Protein AF-A0A536WZ46-F1 (afdb_monomer_lite)

Secondary structure (DSSP, 8-state):
-----S----BTTTTT--SGGGEEEEEEE---SSSS--EEEEEEEEEEE-TTS-EEEE--PPPPEEES----STTPPPEEEE--HHHHHHHGGGGSTTGGG-EEEEEEEES--TTPPTTPPP--SS-EEEEEEE---------HHHHHHHHHHHHHHHHHHHHHHTT-

Structure (mmCIF, N/CA/C/O backbone):
data_AF-A0A536WZ46-F1
#
_entry.id   AF-A0A536WZ46-F1
#
loop_
_atom_site.group_PDB
_atom_site.id
_atom_site.type_symbol
_atom_site.label_atom_id
_atom_site.label_alt_id
_atom_site.label_comp_id
_atom_site.label_asym_id
_atom_site.label_entity_id
_atom_site.label_seq_id
_atom_site.pdbx_PDB_ins_code
_atom_site.Cartn_x
_atom_site.Cartn_y
_atom_site.Cartn_z
_atom_site.occupancy
_atom_site.B_iso_or_equiv
_atom_site.auth_seq_id
_atom_site.auth_comp_id
_atom_site.auth_asym_id
_atom_site.auth_atom_id
_atom_site.pdbx_PDB_model_num
ATOM 1 N N . MET A 1 1 ? 0.142 29.288 1.661 1.00 39.94 1 MET A N 1
ATOM 2 C CA . MET A 1 1 ? 0.986 28.220 1.085 1.00 39.94 1 MET A CA 1
ATOM 3 C C . MET A 1 1 ? 0.162 26.945 1.072 1.00 39.94 1 MET A C 1
ATOM 5 O O . MET A 1 1 ? -0.086 26.381 2.126 1.00 39.94 1 MET A O 1
ATOM 9 N N . THR A 1 2 ? -0.370 26.563 -0.086 1.00 50.41 2 THR A N 1
ATOM 10 C CA . THR A 1 2 ? -1.204 25.364 -0.257 1.00 50.41 2 THR A CA 1
ATOM 11 C C . THR A 1 2 ? -0.311 24.201 -0.666 1.00 50.41 2 THR A C 1
ATOM 13 O O . THR A 1 2 ? -0.151 23.901 -1.844 1.00 50.41 2 THR A O 1
ATOM 16 N N . GLY A 1 3 ? 0.333 23.595 0.320 1.00 49.53 3 GLY A N 1
ATOM 17 C CA . GLY A 1 3 ? 1.061 22.345 0.161 1.00 49.53 3 GLY A CA 1
ATOM 18 C C . GLY A 1 3 ? 0.904 21.575 1.455 1.00 49.53 3 GLY A C 1
ATOM 19 O O . GLY A 1 3 ? 1.607 21.863 2.420 1.00 49.53 3 GLY A O 1
ATOM 20 N N . ALA A 1 4 ? -0.079 20.674 1.511 1.00 58.72 4 ALA A N 1
ATOM 21 C CA . ALA A 1 4 ? -0.171 19.734 2.6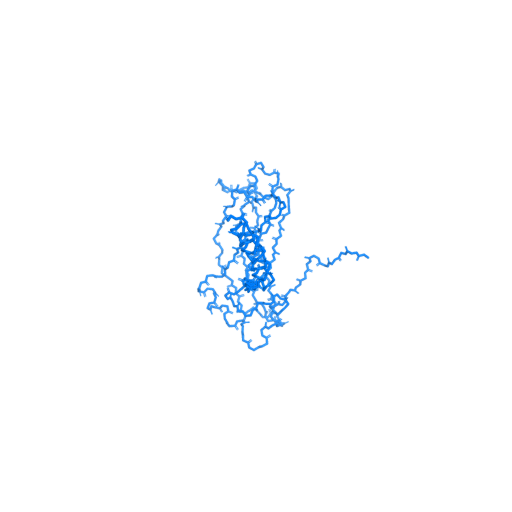20 1.00 58.72 4 ALA A CA 1
ATOM 22 C C . ALA A 1 4 ? 1.067 18.825 2.604 1.00 58.72 4 ALA A C 1
ATOM 24 O O . ALA A 1 4 ? 1.658 18.593 1.546 1.00 58.72 4 ALA A O 1
ATOM 25 N N . SER A 1 5 ? 1.470 18.329 3.775 1.00 57.38 5 SER A N 1
ATOM 26 C CA . SER A 1 5 ? 2.585 17.386 3.870 1.00 57.38 5 SER A CA 1
ATOM 27 C C . SER A 1 5 ? 2.298 16.163 2.997 1.00 57.38 5 SER A C 1
ATOM 29 O O . SER A 1 5 ? 1.294 15.487 3.203 1.00 57.38 5 SER A O 1
ATOM 31 N N . GLN A 1 6 ? 3.177 15.885 2.033 1.00 58.88 6 GLN A N 1
ATOM 32 C CA . GLN A 1 6 ? 3.052 14.740 1.117 1.00 58.88 6 GLN A CA 1
ATOM 33 C C . GLN A 1 6 ? 3.384 13.407 1.807 1.00 58.88 6 GLN A C 1
ATOM 35 O O . GLN A 1 6 ? 3.018 12.337 1.335 1.00 58.88 6 GLN A O 1
ATOM 40 N N . THR A 1 7 ? 4.063 13.471 2.953 1.00 60.84 7 THR A N 1
ATOM 41 C CA . THR A 1 7 ? 4.402 12.322 3.792 1.00 60.84 7 THR A CA 1
ATOM 42 C C . THR A 1 7 ? 3.887 12.582 5.197 1.00 60.84 7 THR A C 1
ATOM 44 O O . THR A 1 7 ? 4.371 13.482 5.891 1.00 60.84 7 THR A O 1
ATOM 47 N N . GLN A 1 8 ? 2.886 11.819 5.622 1.00 69.44 8 GLN A N 1
ATOM 48 C CA . GLN A 1 8 ? 2.366 11.880 6.980 1.00 69.44 8 GLN A CA 1
ATOM 49 C C . GLN A 1 8 ? 2.173 10.459 7.498 1.00 69.44 8 GLN A C 1
ATOM 51 O O . GLN A 1 8 ? 1.585 9.621 6.817 1.00 69.44 8 GLN A O 1
ATOM 56 N N . THR A 1 9 ? 2.663 10.193 8.708 1.00 78.69 9 THR A N 1
ATOM 57 C CA . THR A 1 9 ? 2.365 8.944 9.409 1.00 78.69 9 THR A CA 1
ATOM 58 C C . THR A 1 9 ? 0.864 8.883 9.651 1.00 78.69 9 THR A C 1
ATOM 60 O O . THR A 1 9 ? 0.299 9.770 10.293 1.00 78.69 9 THR A O 1
ATOM 63 N N . ARG A 1 10 ? 0.218 7.855 9.104 1.00 87.69 10 ARG A N 1
ATOM 64 C CA . ARG A 1 10 ? -1.223 7.653 9.209 1.00 87.69 10 ARG A CA 1
ATOM 65 C C . ARG A 1 10 ? -1.534 6.540 10.191 1.00 87.69 10 ARG A C 1
ATOM 67 O O . ARG A 1 10 ? -0.932 5.465 10.133 1.00 87.69 10 ARG A O 1
ATOM 74 N N . THR A 1 11 ? -2.477 6.810 11.084 1.00 94.50 11 THR A N 1
ATOM 75 C CA . THR A 1 11 ? -3.030 5.790 11.970 1.00 94.50 11 THR A CA 1
ATOM 76 C C . THR A 1 11 ? -4.094 4.969 11.235 1.00 94.50 11 THR A C 1
ATOM 78 O O . THR A 1 11 ? -4.672 5.425 10.247 1.00 94.50 11 THR A O 1
ATOM 81 N N . LEU A 1 12 ? -4.393 3.760 11.711 1.00 94.75 12 LEU A N 1
ATOM 82 C CA . LEU A 1 12 ? -5.502 2.951 11.194 1.00 94.75 12 LEU A CA 1
ATOM 83 C C . LEU A 1 12 ? -6.843 3.693 11.314 1.00 94.75 12 LEU A C 1
ATOM 85 O O . LEU A 1 12 ? -7.694 3.560 10.434 1.00 94.75 12 LEU A O 1
ATOM 89 N N . GLY A 1 13 ? -7.005 4.508 12.364 1.00 93.31 13 GLY A N 1
ATOM 90 C CA . GLY A 1 13 ? -8.167 5.368 12.573 1.00 93.31 13 GLY A CA 1
ATOM 91 C C . GLY A 1 13 ? -8.296 6.467 11.519 1.00 93.31 13 GLY A C 1
ATOM 92 O O . GLY A 1 13 ? -9.362 6.597 10.923 1.00 93.31 13 GLY A O 1
ATOM 93 N N . ASP A 1 14 ? -7.211 7.193 11.227 1.00 91.75 14 ASP A N 1
ATOM 94 C CA . ASP A 1 14 ? -7.190 8.241 10.190 1.00 91.75 14 ASP A CA 1
ATOM 95 C C . ASP A 1 14 ? -7.536 7.682 8.801 1.00 91.75 14 ASP A C 1
ATOM 97 O O . ASP A 1 14 ? -8.114 8.373 7.966 1.00 91.75 14 ASP A O 1
ATOM 101 N N . LEU A 1 15 ? -7.163 6.425 8.550 1.00 90.50 15 LEU A N 1
ATOM 102 C CA . LEU A 1 15 ? -7.412 5.715 7.294 1.00 90.50 15 LEU A CA 1
ATOM 103 C C . LEU A 1 15 ? -8.811 5.083 7.228 1.00 90.50 15 LEU A C 1
ATOM 105 O O . LEU A 1 15 ? -9.179 4.510 6.201 1.00 90.50 15 LEU A O 1
ATOM 109 N N . GLY A 1 16 ? -9.577 5.127 8.323 1.00 91.94 16 GLY A N 1
ATOM 110 C CA . GLY A 1 16 ? -10.877 4.469 8.435 1.00 91.94 16 GLY A CA 1
ATOM 111 C C . GLY A 1 16 ? -10.808 2.947 8.287 1.00 91.94 16 GLY A C 1
ATOM 112 O O . GLY A 1 16 ? -11.804 2.326 7.920 1.00 91.94 16 GLY A O 1
ATOM 113 N N . VAL A 1 17 ? -9.647 2.328 8.518 1.00 93.38 17 VAL A N 1
ATOM 114 C CA . VAL A 1 17 ? -9.468 0.876 8.406 1.00 93.38 17 VAL A CA 1
ATOM 115 C C . VAL A 1 17 ? -9.920 0.239 9.713 1.00 93.38 17 VAL A C 1
ATOM 117 O O . VAL A 1 17 ? -9.243 0.343 10.729 1.00 93.38 17 VAL A O 1
ATOM 120 N N . THR A 1 18 ? -11.065 -0.439 9.693 1.00 93.06 18 THR A N 1
ATOM 121 C CA . THR A 1 18 ? -11.670 -1.051 10.889 1.00 93.06 18 THR A CA 1
ATOM 122 C C . THR A 1 18 ? -11.265 -2.507 11.099 1.00 93.06 18 THR A C 1
ATOM 124 O O . THR A 1 18 ? -11.471 -3.052 12.181 1.00 93.06 18 THR A O 1
ATOM 127 N N . SER A 1 19 ? -10.690 -3.148 10.080 1.00 93.56 19 SER A N 1
ATOM 128 C CA . SER A 1 19 ? -10.208 -4.526 10.141 1.00 93.56 19 SER A CA 1
ATOM 129 C C . SER A 1 19 ? -9.081 -4.773 9.138 1.00 93.56 19 SER A C 1
ATOM 131 O O . SER A 1 19 ? -8.976 -4.084 8.118 1.00 93.56 19 SER A O 1
ATOM 133 N N . ALA A 1 20 ? -8.288 -5.823 9.371 1.00 93.62 20 ALA A N 1
ATOM 134 C CA . ALA A 1 20 ? -7.254 -6.268 8.435 1.00 93.62 20 ALA A CA 1
ATOM 135 C C . ALA A 1 20 ? -7.817 -6.590 7.039 1.00 93.62 20 ALA A C 1
ATOM 137 O O . ALA A 1 20 ? -7.149 -6.366 6.033 1.00 93.62 20 ALA A O 1
ATOM 138 N N . SER A 1 21 ? -9.067 -7.060 6.965 1.00 93.12 21 SER A N 1
ATOM 139 C CA . SER A 1 21 ? -9.734 -7.393 5.700 1.00 93.12 21 SER A CA 1
ATOM 140 C C . SER A 1 21 ? -10.028 -6.173 4.822 1.00 93.12 21 SER A C 1
ATOM 142 O O . SER A 1 21 ? -10.153 -6.313 3.603 1.00 93.12 21 SER A O 1
ATOM 144 N N . ASN A 1 22 ? -10.093 -4.973 5.409 1.00 92.38 22 ASN A N 1
ATOM 145 C CA . ASN A 1 22 ? -10.329 -3.723 4.684 1.00 92.38 22 ASN A CA 1
ATOM 146 C C . ASN A 1 22 ? -9.041 -2.977 4.346 1.00 92.38 22 ASN A C 1
ATOM 148 O O . ASN A 1 22 ? -9.082 -2.051 3.544 1.00 92.38 22 ASN A O 1
ATOM 152 N N . LEU A 1 23 ? -7.906 -3.378 4.919 1.00 93.25 23 LEU A N 1
ATOM 153 C CA . LEU A 1 23 ? -6.619 -2.747 4.667 1.00 93.25 23 LEU A CA 1
ATOM 154 C C . LEU A 1 23 ? -6.194 -2.979 3.213 1.00 93.25 23 LEU A C 1
ATOM 156 O O . LEU A 1 23 ? -6.129 -4.119 2.740 1.00 93.25 23 LEU A O 1
ATOM 160 N N . ARG A 1 24 ? -5.924 -1.894 2.494 1.00 93.44 24 ARG A N 1
ATOM 161 C CA . ARG A 1 24 ? -5.416 -1.911 1.123 1.00 93.44 24 ARG A CA 1
ATOM 162 C C . ARG A 1 24 ? -4.152 -1.081 1.034 1.00 93.44 24 ARG A C 1
ATOM 164 O O . ARG A 1 24 ? -4.051 -0.038 1.672 1.00 93.44 24 ARG A O 1
ATOM 171 N N . VAL A 1 25 ? -3.216 -1.524 0.207 1.00 92.56 25 VAL A N 1
ATOM 172 C CA . VAL A 1 25 ? -2.123 -0.678 -0.273 1.00 92.56 25 VAL A CA 1
ATOM 173 C C . VAL A 1 25 ? -2.387 -0.393 -1.735 1.00 92.56 25 VAL A C 1
ATOM 175 O O . VAL A 1 25 ? -2.664 -1.312 -2.501 1.00 92.56 25 VAL A O 1
ATOM 178 N N . VAL A 1 26 ? -2.328 0.874 -2.110 1.00 91.44 26 VAL A N 1
ATOM 179 C CA . VAL A 1 26 ? -2.421 1.302 -3.497 1.00 91.44 26 VAL A CA 1
ATOM 180 C C . VAL A 1 26 ? -1.038 1.743 -3.936 1.00 91.44 26 VAL A C 1
ATOM 182 O O . VAL A 1 26 ? -0.423 2.605 -3.306 1.00 91.44 26 VAL A O 1
ATOM 185 N N . PHE A 1 27 ? -0.556 1.127 -5.005 1.00 91.62 27 PHE A N 1
ATOM 186 C CA . PHE A 1 27 ? 0.661 1.498 -5.703 1.00 91.62 27 PHE A CA 1
ATOM 187 C C . PHE A 1 27 ? 0.269 2.189 -7.000 1.00 91.62 27 PHE A C 1
ATOM 189 O O . PHE A 1 27 ? -0.303 1.569 -7.893 1.00 91.62 27 PHE A O 1
ATOM 196 N N . ASN A 1 28 ? 0.556 3.477 -7.102 1.00 89.25 28 ASN A N 1
ATOM 197 C CA . ASN A 1 28 ? 0.344 4.232 -8.322 1.00 89.25 28 ASN A CA 1
ATOM 198 C C . ASN A 1 28 ? 1.704 4.623 -8.891 1.00 89.25 28 ASN A C 1
ATOM 200 O O . ASN A 1 28 ? 2.476 5.311 -8.222 1.00 89.25 28 ASN A O 1
ATOM 204 N N . ALA A 1 29 ? 1.987 4.163 -10.101 1.00 88.19 29 ALA A N 1
ATOM 205 C CA . ALA A 1 29 ? 3.236 4.416 -10.794 1.00 88.19 29 ALA A CA 1
ATOM 206 C C . ALA A 1 29 ? 2.952 5.121 -12.113 1.00 88.19 29 ALA A C 1
ATOM 208 O O . ALA A 1 29 ? 1.919 4.901 -12.737 1.00 88.19 29 ALA A O 1
ATOM 209 N N . VAL A 1 30 ? 3.891 5.951 -12.536 1.00 86.12 30 VAL A N 1
ATOM 210 C CA . VAL A 1 30 ? 3.926 6.547 -13.865 1.00 86.12 30 VAL A CA 1
ATOM 211 C C . VAL A 1 30 ? 5.324 6.308 -14.378 1.00 86.12 30 VAL A C 1
ATOM 213 O O . VAL A 1 30 ? 6.268 6.714 -13.715 1.00 86.12 30 VAL A O 1
ATOM 216 N N . GLU A 1 31 ? 5.462 5.667 -15.532 1.00 86.12 31 GLU A N 1
ATOM 217 C CA . GLU A 1 31 ? 6.777 5.282 -16.034 1.00 86.12 31 GLU A CA 1
ATOM 218 C C . GLU A 1 31 ? 6.918 5.633 -17.522 1.00 86.12 31 GLU A C 1
ATOM 220 O O . GLU A 1 31 ? 6.626 4.816 -18.387 1.00 86.12 31 GLU A O 1
ATOM 225 N N . PRO A 1 32 ? 7.296 6.876 -17.865 1.00 77.38 32 PRO A N 1
ATOM 226 C CA . PRO A 1 32 ? 7.360 7.310 -19.255 1.00 77.38 32 PRO A CA 1
ATOM 227 C C . PRO A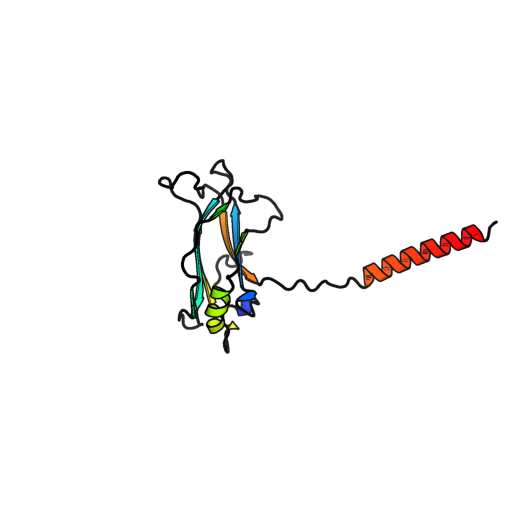 1 32 ? 8.713 7.025 -19.926 1.00 77.38 32 PRO A C 1
ATOM 229 O O . PRO A 1 32 ? 8.800 7.119 -21.149 1.00 77.38 32 PRO A O 1
ATOM 232 N N . GLY A 1 33 ? 9.783 6.752 -19.168 1.00 73.50 33 GLY A N 1
ATOM 233 C CA . GLY A 1 33 ? 11.151 6.842 -19.689 1.00 73.50 33 GLY A CA 1
ATOM 234 C C . GLY A 1 33 ? 11.886 5.518 -19.875 1.00 73.50 33 GLY A C 1
ATOM 235 O O . GLY A 1 33 ? 12.990 5.536 -20.417 1.00 73.50 33 GLY A O 1
ATOM 236 N N . ASN A 1 34 ? 11.299 4.376 -19.506 1.00 74.38 34 ASN A N 1
ATOM 237 C CA . ASN A 1 34 ? 11.897 3.063 -19.780 1.00 74.38 34 ASN A CA 1
ATOM 238 C C . ASN A 1 34 ? 11.526 2.461 -21.154 1.00 74.38 34 ASN A C 1
ATOM 240 O O . ASN A 1 34 ? 12.021 1.393 -21.496 1.00 74.38 34 ASN A O 1
ATOM 244 N N . GLY A 1 35 ? 10.680 3.129 -21.947 1.00 74.38 35 GLY A N 1
ATOM 245 C CA . GLY A 1 35 ? 10.268 2.694 -23.291 1.00 74.38 35 GLY A CA 1
ATOM 246 C C . GLY A 1 35 ? 9.164 1.627 -23.330 1.00 74.38 35 GLY A C 1
ATOM 247 O O . GLY A 1 35 ? 8.420 1.584 -24.307 1.00 74.38 35 GLY A O 1
ATOM 248 N N . ASP A 1 36 ? 9.009 0.841 -22.262 1.00 73.06 36 ASP A N 1
ATOM 249 C CA . ASP A 1 36 ? 7.987 -0.208 -22.128 1.00 73.06 36 ASP A CA 1
ATOM 250 C C . ASP A 1 36 ? 6.734 0.265 -21.371 1.00 73.06 36 ASP A C 1
ATOM 252 O O . ASP A 1 36 ? 5.708 -0.407 -21.377 1.00 73.06 36 ASP A O 1
ATOM 256 N N . ALA A 1 37 ? 6.817 1.408 -20.684 1.00 82.19 37 ALA A N 1
ATOM 257 C CA . ALA A 1 37 ? 5.801 1.949 -19.779 1.00 82.19 37 ALA A CA 1
ATOM 258 C C . ALA A 1 37 ? 5.376 1.023 -18.621 1.00 82.19 37 ALA A C 1
ATOM 260 O O . ALA A 1 37 ? 4.432 1.341 -17.893 1.00 82.19 37 ALA A O 1
ATOM 261 N N . GLY A 1 38 ? 6.067 -0.103 -18.431 1.00 88.75 38 GLY A N 1
ATOM 262 C CA . GLY A 1 38 ? 5.868 -1.053 -17.341 1.00 88.75 38 GLY A CA 1
ATOM 263 C C . GLY A 1 38 ? 6.728 -0.747 -16.117 1.00 88.75 38 GLY A C 1
ATOM 264 O O . GLY A 1 38 ? 7.648 0.057 -16.178 1.00 88.75 38 GLY A O 1
ATOM 265 N N . ILE A 1 39 ? 6.467 -1.412 -14.994 1.00 92.00 39 ILE A N 1
ATOM 266 C CA . ILE A 1 39 ? 7.284 -1.309 -13.778 1.00 92.00 39 ILE A CA 1
ATOM 267 C C . ILE A 1 39 ? 7.309 -2.646 -13.037 1.00 92.00 39 ILE A C 1
ATOM 269 O O . ILE A 1 39 ? 6.325 -3.382 -13.011 1.00 92.00 39 ILE A O 1
ATOM 273 N N . THR A 1 40 ? 8.444 -2.997 -12.436 1.00 92.88 40 THR A N 1
ATOM 274 C CA . THR A 1 40 ? 8.549 -4.186 -11.577 1.00 92.88 40 THR A CA 1
ATOM 275 C C . THR A 1 40 ? 8.508 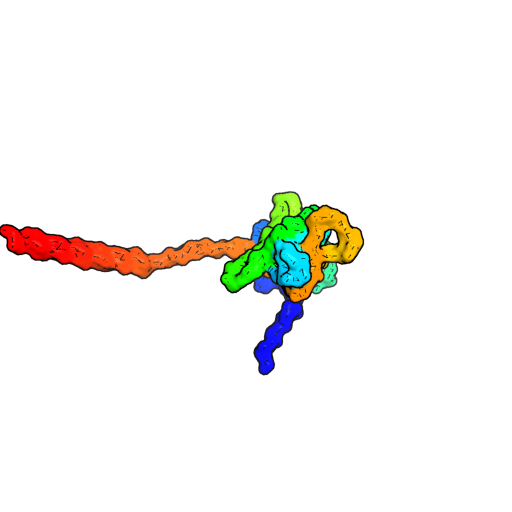-3.787 -10.115 1.00 92.88 40 THR A C 1
ATOM 277 O O . THR A 1 40 ? 9.263 -2.922 -9.691 1.00 92.88 40 THR A O 1
ATOM 280 N N . LEU A 1 41 ? 7.657 -4.431 -9.325 1.00 93.44 41 LEU A N 1
ATOM 281 C CA . LEU A 1 41 ? 7.665 -4.321 -7.873 1.00 93.44 41 LEU A CA 1
ATOM 282 C C . LEU A 1 41 ? 8.361 -5.564 -7.324 1.00 93.44 41 LEU A C 1
ATOM 284 O O . LEU A 1 41 ? 7.830 -6.665 -7.438 1.00 93.44 41 LEU A O 1
ATOM 288 N N . SER A 1 42 ? 9.561 -5.411 -6.771 1.00 91.50 42 SER A N 1
ATOM 289 C CA . SER A 1 42 ? 10.354 -6.532 -6.245 1.00 91.50 42 SER A CA 1
ATOM 290 C C . SER A 1 42 ? 10.171 -6.738 -4.747 1.00 91.50 42 SER A C 1
ATOM 292 O O . SER A 1 42 ? 10.510 -7.793 -4.220 1.00 91.50 42 SER A O 1
ATOM 294 N N . ASN A 1 43 ? 9.654 -5.730 -4.048 1.00 91.81 43 ASN A N 1
ATOM 295 C CA . ASN A 1 43 ? 9.352 -5.817 -2.630 1.00 91.81 43 ASN A CA 1
ATOM 296 C C . ASN A 1 43 ? 8.165 -4.921 -2.278 1.00 91.81 43 ASN A C 1
ATOM 298 O O . ASN A 1 43 ? 8.094 -3.779 -2.733 1.00 91.81 43 ASN A O 1
ATOM 302 N N . LEU A 1 44 ? 7.287 -5.421 -1.414 1.00 94.25 44 LEU A N 1
ATOM 303 C CA . LEU A 1 44 ? 6.254 -4.645 -0.745 1.00 94.25 44 LEU A CA 1
ATOM 304 C C . LEU A 1 44 ? 5.978 -5.272 0.620 1.00 94.25 44 LEU A C 1
ATOM 306 O O . LEU A 1 44 ? 5.403 -6.352 0.716 1.00 94.25 44 LEU A O 1
ATOM 310 N N . VAL A 1 45 ? 6.378 -4.568 1.671 1.00 94.62 45 VAL A N 1
ATOM 311 C CA . VAL A 1 45 ? 6.177 -4.961 3.061 1.00 94.62 45 VAL A CA 1
ATOM 312 C C . VAL A 1 45 ? 5.389 -3.872 3.768 1.00 94.62 45 VAL A C 1
ATOM 314 O O . VAL A 1 45 ? 5.843 -2.739 3.924 1.00 94.62 45 VAL A O 1
ATOM 317 N N . LEU A 1 46 ? 4.204 -4.242 4.229 1.00 94.81 46 LEU A N 1
ATOM 318 C CA . LEU A 1 46 ? 3.423 -3.486 5.194 1.00 94.81 46 LEU A CA 1
ATOM 319 C C . LEU A 1 46 ? 3.725 -3.963 6.613 1.00 94.81 46 LEU A C 1
ATOM 321 O O . LEU A 1 46 ? 3.723 -5.169 6.882 1.00 94.81 46 LEU A O 1
ATOM 325 N N . ASN A 1 47 ? 3.914 -2.990 7.503 1.00 95.12 47 ASN A N 1
ATOM 326 C CA . ASN A 1 47 ? 4.025 -3.165 8.942 1.00 95.12 47 ASN A CA 1
ATOM 327 C C . ASN A 1 47 ? 2.914 -2.391 9.655 1.00 95.12 47 ASN A C 1
ATOM 329 O O . ASN A 1 47 ? 2.586 -1.269 9.265 1.00 95.12 47 ASN A O 1
ATOM 333 N N . ILE A 1 48 ? 2.381 -2.958 10.735 1.00 96.62 48 ILE A N 1
ATOM 334 C CA . ILE A 1 48 ? 1.526 -2.230 11.678 1.00 96.62 48 ILE A CA 1
ATOM 335 C C . ILE A 1 48 ? 2.304 -2.069 12.974 1.00 96.62 48 ILE A C 1
ATOM 337 O O . ILE A 1 48 ? 2.786 -3.056 13.530 1.00 96.62 48 ILE A O 1
ATOM 341 N N . TYR A 1 49 ? 2.406 -0.839 13.460 1.00 96.75 49 TYR A N 1
ATOM 342 C CA . TYR A 1 49 ? 3.062 -0.521 14.719 1.00 96.75 49 TYR A CA 1
ATOM 343 C C . TYR A 1 49 ? 2.047 -0.003 15.729 1.00 96.75 49 TYR A C 1
ATOM 345 O O . TYR A 1 49 ? 1.121 0.729 15.386 1.00 96.75 49 TYR A O 1
ATOM 353 N N . SER A 1 50 ? 2.261 -0.336 16.993 1.00 95.88 50 SER A N 1
ATOM 354 C CA . SER A 1 50 ? 1.618 0.364 18.105 1.00 95.88 50 SER A CA 1
ATOM 355 C C . SER A 1 50 ? 2.038 1.844 18.147 1.00 95.88 50 SER A C 1
ATOM 357 O O . SER A 1 50 ? 3.075 2.203 17.575 1.00 95.88 50 SER A O 1
ATOM 359 N N . PRO A 1 51 ? 1.317 2.711 18.884 1.00 94.56 51 PRO A N 1
ATOM 360 C CA . PRO A 1 51 ? 1.695 4.119 19.040 1.00 94.56 51 PRO A CA 1
ATOM 361 C C . PRO A 1 51 ? 3.070 4.305 19.697 1.00 94.56 51 PRO A C 1
ATOM 363 O O . PRO A 1 51 ? 3.693 5.351 19.551 1.00 94.56 51 PRO A O 1
ATOM 366 N N . THR A 1 52 ? 3.549 3.288 20.418 1.00 95.00 52 THR A N 1
ATOM 367 C CA . THR A 1 52 ? 4.860 3.264 21.077 1.00 95.00 52 THR A CA 1
ATOM 368 C C . THR A 1 52 ? 5.967 2.676 20.195 1.00 95.00 52 THR A C 1
ATOM 370 O O . THR A 1 52 ? 7.102 2.560 20.647 1.00 95.00 52 THR A O 1
ATOM 373 N N . GLY A 1 53 ? 5.666 2.296 18.946 1.00 93.19 53 GLY A N 1
ATOM 374 C CA . GLY A 1 53 ? 6.645 1.809 17.968 1.00 93.19 53 GLY A CA 1
ATOM 375 C C . GLY A 1 53 ? 6.889 0.296 17.969 1.00 93.19 53 GLY A C 1
ATOM 376 O O . GLY A 1 53 ? 7.686 -0.192 17.172 1.00 93.19 53 GLY A O 1
ATOM 377 N N . THR A 1 54 ? 6.202 -0.482 18.812 1.00 95.31 54 THR A N 1
ATOM 378 C CA . THR A 1 54 ? 6.265 -1.955 18.759 1.00 95.31 54 THR A CA 1
ATOM 379 C C . THR A 1 54 ? 5.610 -2.471 17.481 1.00 95.31 54 THR A C 1
ATOM 381 O O . THR A 1 54 ? 4.475 -2.090 17.199 1.00 95.31 54 THR A O 1
ATOM 384 N N . VAL A 1 55 ? 6.289 -3.354 16.742 1.00 95.75 55 VAL A N 1
ATOM 385 C CA . VAL A 1 55 ? 5.724 -4.051 15.575 1.00 95.75 55 VAL A CA 1
ATOM 386 C C . VAL A 1 55 ? 4.651 -5.033 16.044 1.00 95.75 55 VAL A C 1
ATOM 388 O O . VAL A 1 55 ? 4.926 -5.919 16.848 1.00 95.75 55 VAL A O 1
ATOM 391 N N . LEU A 1 56 ? 3.437 -4.875 15.530 1.00 96.62 56 LEU A N 1
ATOM 392 C CA . LEU A 1 56 ? 2.290 -5.745 15.799 1.00 96.62 56 LEU A CA 1
ATOM 393 C C . LEU A 1 56 ? 2.042 -6.736 14.659 1.00 96.62 56 LEU A C 1
ATOM 395 O O . LEU A 1 56 ? 1.493 -7.809 14.885 1.00 96.62 56 LEU A O 1
ATOM 399 N N . PHE A 1 57 ? 2.426 -6.372 13.434 1.00 96.94 57 PHE A N 1
ATOM 400 C CA . PHE A 1 57 ? 2.253 -7.205 12.248 1.00 96.94 57 PHE A CA 1
ATOM 401 C C . PHE A 1 57 ? 3.241 -6.812 11.144 1.00 96.94 57 PHE A C 1
ATOM 403 O O . PHE A 1 57 ? 3.535 -5.627 10.983 1.00 96.94 57 PHE A O 1
ATOM 410 N N . THR A 1 58 ? 3.675 -7.800 10.357 1.00 96.19 58 THR A N 1
ATOM 411 C CA . THR A 1 58 ? 4.493 -7.651 9.147 1.00 96.19 58 THR A CA 1
ATOM 412 C C . THR A 1 58 ? 4.001 -8.641 8.092 1.00 96.19 58 THR A C 1
ATOM 414 O O . THR A 1 58 ? 3.809 -9.818 8.386 1.00 96.19 58 THR A O 1
ATOM 417 N N . THR A 1 59 ? 3.826 -8.176 6.855 1.00 91.62 59 THR A N 1
ATOM 418 C CA . THR A 1 59 ? 3.245 -8.950 5.730 1.00 91.62 59 THR A CA 1
ATOM 419 C C . THR A 1 59 ? 4.098 -10.099 5.181 1.00 91.62 59 THR A C 1
ATOM 421 O O . THR A 1 59 ? 3.622 -10.862 4.344 1.00 91.62 59 THR A O 1
ATOM 424 N N . GLY A 1 60 ? 5.306 -10.311 5.700 1.00 88.38 60 GLY A N 1
ATOM 425 C CA . GLY A 1 60 ? 6.184 -11.390 5.252 1.00 88.38 60 GLY A CA 1
ATOM 426 C C . GLY A 1 60 ? 6.798 -11.126 3.870 1.00 88.38 60 GLY A C 1
ATOM 427 O O . GLY A 1 60 ? 6.767 -9.993 3.388 1.00 88.38 60 GLY A O 1
ATOM 428 N N . PRO A 1 61 ? 7.429 -12.140 3.254 1.00 86.44 61 PRO A N 1
ATOM 429 C CA . PRO A 1 61 ? 8.112 -11.984 1.976 1.00 86.44 61 PRO A CA 1
ATOM 430 C C . PRO A 1 61 ? 7.126 -11.690 0.841 1.00 86.44 61 PRO A C 1
ATOM 432 O O . PRO A 1 61 ? 6.078 -12.322 0.729 1.00 86.44 61 PRO A O 1
ATOM 435 N N . PHE A 1 62 ? 7.502 -10.753 -0.026 1.00 90.56 62 PHE A N 1
ATOM 436 C CA . PHE A 1 62 ? 6.727 -10.369 -1.197 1.00 90.56 62 PHE A CA 1
ATOM 437 C C . PHE A 1 62 ? 7.196 -11.133 -2.439 1.00 90.56 62 PHE A C 1
ATOM 439 O O . PHE A 1 62 ? 8.395 -11.258 -2.690 1.00 90.56 62 PHE A O 1
ATOM 446 N N . THR A 1 63 ? 6.251 -11.626 -3.235 1.00 90.62 63 THR A N 1
ATOM 447 C CA . THR A 1 63 ? 6.545 -12.204 -4.549 1.00 90.62 63 THR A CA 1
ATOM 448 C C . THR A 1 63 ? 6.631 -11.094 -5.582 1.00 90.62 63 THR A C 1
ATOM 450 O O . THR A 1 63 ? 5.643 -10.394 -5.797 1.00 90.62 63 THR A O 1
ATOM 453 N N . THR A 1 64 ? 7.784 -10.957 -6.240 1.00 91.31 64 THR A N 1
ATOM 454 C CA . THR A 1 64 ? 7.992 -9.975 -7.312 1.00 91.31 64 THR A CA 1
ATOM 455 C C . THR A 1 64 ? 6.859 -10.006 -8.334 1.00 91.31 64 THR A C 1
ATOM 457 O O . THR A 1 64 ? 6.461 -11.077 -8.794 1.00 91.31 64 THR A O 1
ATOM 460 N N . MET A 1 65 ? 6.373 -8.825 -8.711 1.00 91.50 65 MET A N 1
ATOM 461 C CA . MET A 1 65 ? 5.338 -8.659 -9.724 1.00 91.50 65 MET A CA 1
ATOM 462 C C . MET A 1 65 ? 5.781 -7.686 -10.807 1.00 91.50 65 MET A C 1
ATOM 464 O O . MET A 1 65 ? 6.290 -6.604 -10.514 1.00 91.50 65 MET A O 1
ATOM 468 N N . ASN A 1 66 ? 5.527 -8.064 -12.058 1.00 91.88 66 ASN A N 1
ATOM 469 C CA . ASN A 1 66 ? 5.840 -7.249 -13.221 1.00 91.88 66 ASN A CA 1
ATOM 470 C C . ASN A 1 66 ? 4.538 -6.681 -13.783 1.00 91.88 66 ASN A C 1
ATOM 472 O O . ASN A 1 66 ? 3.666 -7.427 -14.228 1.00 91.88 66 ASN A O 1
ATOM 476 N N . PHE A 1 67 ? 4.425 -5.359 -13.780 1.00 91.12 67 PHE A N 1
ATOM 477 C CA . PHE A 1 67 ? 3.343 -4.636 -14.427 1.00 91.12 67 PHE A CA 1
ATOM 478 C C . PHE A 1 67 ? 3.820 -4.240 -15.819 1.00 91.12 67 PHE A C 1
ATOM 480 O O . PHE A 1 67 ? 4.770 -3.477 -15.952 1.00 91.12 67 PHE A O 1
ATOM 487 N N . VAL A 1 68 ? 3.183 -4.781 -16.856 1.00 88.75 68 VAL A N 1
ATOM 488 C CA . VAL A 1 68 ? 3.553 -4.515 -18.260 1.00 88.75 68 VAL A CA 1
ATOM 489 C C . VAL A 1 68 ? 3.170 -3.109 -18.728 1.00 88.75 68 VAL A C 1
ATOM 491 O O . VAL A 1 68 ? 3.610 -2.673 -19.779 1.00 88.75 68 VAL A O 1
ATOM 494 N N . SER A 1 69 ? 2.342 -2.414 -17.952 1.00 87.19 69 SER A N 1
ATOM 495 C CA . SER A 1 69 ? 1.880 -1.048 -18.181 1.00 87.19 69 SER A CA 1
ATOM 496 C C . SER A 1 69 ? 1.618 -0.413 -16.821 1.00 87.19 69 SER A C 1
ATOM 498 O O . SER A 1 69 ? 1.118 -1.080 -15.917 1.00 87.19 69 SER A O 1
ATOM 500 N N . THR A 1 70 ? 1.958 0.863 -16.675 1.00 85.62 70 THR A N 1
ATOM 501 C CA . THR A 1 70 ? 1.632 1.699 -15.512 1.00 85.62 70 THR A CA 1
ATOM 502 C C . THR A 1 70 ? 0.299 2.434 -15.666 1.00 85.62 70 THR A C 1
ATOM 504 O O . THR A 1 70 ? -0.068 3.209 -14.791 1.00 85.62 70 THR A O 1
ATOM 507 N N . GLU A 1 71 ? -0.448 2.174 -16.750 1.00 78.12 71 GLU A N 1
ATOM 508 C CA . GLU A 1 71 ? -1.773 2.756 -17.007 1.00 78.12 71 GLU A CA 1
ATOM 509 C C . GLU A 1 71 ? -1.757 4.292 -16.872 1.00 78.12 71 GLU A C 1
ATOM 511 O O . GLU A 1 71 ? -2.569 4.896 -16.169 1.00 78.12 71 GLU A O 1
ATOM 516 N N . THR A 1 72 ? -0.800 4.953 -17.528 1.00 72.19 72 THR A N 1
ATOM 517 C CA . THR A 1 72 ? -0.636 6.410 -17.418 1.00 72.19 72 THR A CA 1
ATOM 518 C C . THR A 1 72 ? -1.847 7.153 -18.010 1.00 72.19 72 THR A C 1
ATOM 520 O O . THR A 1 72 ? -2.267 6.894 -19.135 1.00 72.19 72 THR A O 1
ATOM 523 N N . GLY A 1 73 ? -2.458 8.069 -17.246 1.00 68.81 73 GLY A N 1
ATOM 524 C CA . GLY A 1 73 ? -3.636 8.825 -17.693 1.00 68.81 73 GLY A CA 1
ATOM 525 C C . GLY A 1 73 ? -4.519 9.341 -16.553 1.00 68.81 73 GLY A C 1
ATOM 526 O O . GLY A 1 73 ? -4.412 8.906 -15.407 1.00 68.81 73 GLY A O 1
ATOM 527 N N . THR A 1 74 ? -5.411 10.291 -16.845 1.00 59.31 74 THR A N 1
ATOM 528 C CA . THR A 1 74 ? -6.366 10.804 -15.849 1.00 59.31 74 THR A CA 1
ATOM 529 C C . THR A 1 74 ? -7.483 9.796 -15.599 1.00 59.31 74 THR A C 1
ATOM 531 O O . THR A 1 74 ? -8.214 9.454 -16.525 1.00 59.31 74 THR A O 1
ATOM 534 N N . GLY A 1 75 ? -7.656 9.384 -14.341 1.00 63.03 75 GLY A N 1
ATOM 535 C CA . GLY A 1 75 ? -8.749 8.505 -13.903 1.00 63.03 75 GLY A CA 1
ATOM 536 C C . GLY A 1 75 ? -8.369 7.033 -13.719 1.00 63.03 75 GLY A C 1
ATOM 537 O O . GLY A 1 75 ? -9.194 6.264 -13.229 1.00 63.03 75 GLY A O 1
ATOM 538 N N . ASN A 1 76 ? -7.131 6.646 -14.032 1.00 68.56 76 ASN A N 1
ATOM 539 C CA . ASN A 1 76 ? -6.653 5.299 -13.740 1.00 68.56 76 ASN A CA 1
ATOM 540 C C . ASN A 1 76 ? -6.342 5.158 -12.244 1.00 68.56 76 ASN A C 1
ATOM 542 O O . ASN A 1 76 ? -5.666 5.992 -11.639 1.00 68.56 76 ASN A O 1
ATOM 546 N N . SER A 1 77 ? -6.908 4.115 -11.634 1.00 66.62 77 SER A N 1
ATOM 547 C CA . SER A 1 77 ? -6.636 3.750 -10.243 1.00 66.62 77 SER A CA 1
ATOM 548 C C . SER A 1 77 ? -5.366 2.907 -10.190 1.00 66.62 77 SER A C 1
ATOM 550 O O . SER A 1 77 ? -5.189 2.021 -11.020 1.00 66.62 77 SER A O 1
ATOM 552 N N . GLY A 1 78 ? -4.494 3.178 -9.217 1.00 84.50 78 GLY A N 1
ATOM 553 C CA . GLY A 1 78 ? -3.273 2.396 -9.018 1.00 84.50 78 GLY A CA 1
ATOM 554 C C . GLY A 1 78 ? -3.545 0.913 -8.733 1.00 84.50 78 GLY A C 1
ATOM 555 O O . GLY A 1 78 ? -4.675 0.493 -8.478 1.00 84.50 78 GLY A O 1
ATOM 556 N N . PHE A 1 79 ? -2.485 0.113 -8.722 1.00 89.81 79 PHE A N 1
ATOM 557 C CA . PHE A 1 79 ? -2.532 -1.306 -8.392 1.00 89.81 79 PHE A CA 1
ATOM 558 C C . PHE A 1 79 ? -2.870 -1.499 -6.916 1.00 89.81 79 PHE A C 1
ATOM 560 O O . PHE A 1 79 ? -2.197 -0.963 -6.033 1.00 89.81 79 PHE A O 1
ATOM 567 N N . VAL A 1 80 ? -3.918 -2.274 -6.646 1.00 91.62 80 VAL A N 1
ATOM 568 C CA . VAL A 1 80 ?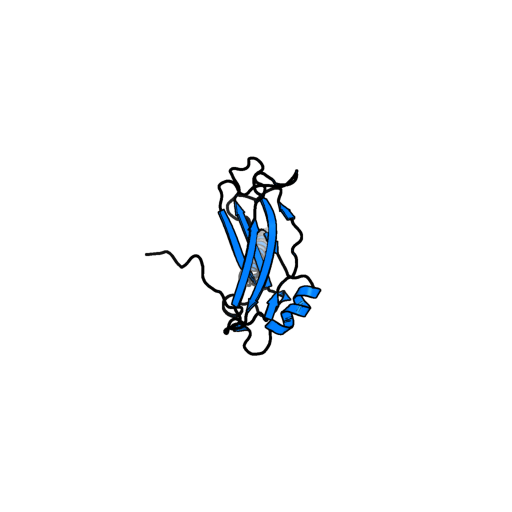 -4.422 -2.493 -5.290 1.00 91.62 80 VAL A CA 1
ATOM 569 C C . VAL A 1 80 ? -3.953 -3.841 -4.761 1.00 91.62 80 VAL A C 1
ATOM 571 O O . VAL A 1 80 ? -4.190 -4.884 -5.363 1.00 91.62 80 VAL A O 1
ATOM 574 N N . PHE A 1 81 ? -3.356 -3.810 -3.578 1.00 93.31 81 PHE A N 1
ATOM 575 C CA . PHE A 1 81 ? -2.888 -4.970 -2.842 1.00 93.31 81 PHE A CA 1
ATOM 576 C C . PHE A 1 81 ? -3.751 -5.147 -1.603 1.00 93.31 81 PHE A C 1
ATOM 578 O O . PHE A 1 81 ? -4.015 -4.193 -0.863 1.00 93.31 81 PHE A O 1
ATOM 585 N N . ALA A 1 82 ? -4.179 -6.379 -1.372 1.00 94.00 82 ALA A N 1
ATOM 586 C CA . ALA A 1 82 ? -4.878 -6.783 -0.168 1.00 94.00 82 ALA A CA 1
ATOM 587 C C . ALA A 1 82 ? -4.052 -7.841 0.558 1.00 94.00 82 ALA A C 1
ATOM 589 O O . ALA A 1 82 ? -3.316 -8.600 -0.069 1.00 94.00 82 ALA A O 1
ATOM 590 N N . LEU A 1 83 ? -4.218 -7.898 1.876 1.00 94.31 83 LEU A N 1
ATOM 591 C CA . LEU A 1 83 ? -3.733 -9.026 2.656 1.00 94.31 83 LEU A CA 1
ATOM 592 C C . LEU A 1 83 ? -4.480 -10.294 2.232 1.00 94.31 83 LEU A C 1
ATOM 594 O O . LEU A 1 83 ? -5.706 -10.258 2.092 1.00 94.31 83 LEU A O 1
ATOM 598 N N . ASP A 1 84 ? -3.775 -11.408 2.069 1.00 93.62 84 ASP A N 1
ATOM 599 C CA . ASP A 1 84 ? -4.412 -12.714 1.906 1.00 93.62 84 ASP A CA 1
ATOM 600 C C . ASP A 1 84 ? -5.076 -13.186 3.216 1.00 93.62 84 ASP A C 1
ATOM 602 O O . ASP A 1 84 ? -4.915 -12.580 4.276 1.00 93.62 84 ASP A O 1
ATOM 606 N N . ALA A 1 85 ? -5.842 -14.278 3.166 1.00 94.38 85 ALA A N 1
ATOM 607 C CA . ALA A 1 85 ? -6.580 -14.775 4.331 1.00 94.38 85 ALA A CA 1
ATOM 608 C C . ALA A 1 85 ? -5.674 -15.102 5.537 1.00 94.38 85 ALA A C 1
ATOM 610 O O . ALA A 1 85 ? -6.066 -14.875 6.684 1.00 94.38 85 ALA A O 1
ATOM 611 N N . SER A 1 86 ? -4.459 -15.599 5.297 1.00 94.00 86 SER A N 1
ATOM 612 C CA . SER A 1 86 ? -3.507 -15.933 6.360 1.00 94.00 86 SER A CA 1
ATOM 613 C C . SER A 1 86 ? -2.902 -14.677 6.990 1.00 94.00 86 SER A C 1
ATOM 615 O O . SER A 1 86 ? -2.845 -14.551 8.215 1.00 94.00 86 SER A O 1
ATOM 617 N N . GLN A 1 87 ? -2.548 -13.697 6.160 1.00 95.69 87 GLN A N 1
ATOM 618 C CA . GLN A 1 87 ? -2.054 -12.394 6.582 1.00 95.69 87 GLN A CA 1
ATOM 619 C C . GLN A 1 87 ? -3.128 -11.607 7.340 1.00 95.69 87 GLN A C 1
ATOM 621 O O . GLN A 1 87 ? -2.823 -10.978 8.349 1.00 95.69 87 GLN A O 1
ATOM 626 N N . GLN A 1 88 ? -4.392 -11.669 6.907 1.00 95.12 88 GLN A N 1
ATOM 627 C CA . GLN A 1 88 ? -5.517 -11.045 7.610 1.00 95.12 88 GLN A CA 1
ATOM 628 C C . GLN A 1 88 ? -5.711 -11.639 9.007 1.00 95.12 88 GLN A C 1
ATOM 630 O O . GLN A 1 88 ? -5.905 -10.891 9.966 1.00 95.12 88 GLN A O 1
ATOM 635 N N . ALA A 1 89 ? -5.624 -12.967 9.136 1.00 95.06 89 ALA A N 1
ATOM 636 C CA . ALA A 1 89 ? -5.726 -13.642 10.425 1.00 95.06 89 ALA A CA 1
ATOM 637 C C . ALA A 1 89 ? -4.577 -13.249 11.368 1.00 95.06 89 ALA A C 1
ATOM 639 O O . ALA A 1 89 ? -4.817 -12.944 12.534 1.00 95.06 89 ALA A O 1
ATOM 640 N N . ALA A 1 90 ? -3.342 -13.184 10.863 1.00 95.00 90 ALA A N 1
ATOM 641 C CA . ALA A 1 90 ? -2.186 -12.746 11.645 1.00 95.00 90 ALA A CA 1
ATOM 642 C C . ALA A 1 90 ? -2.280 -11.262 12.048 1.00 95.00 90 ALA A C 1
ATOM 644 O O . ALA A 1 90 ? -2.003 -10.902 13.193 1.00 95.00 90 ALA A O 1
ATOM 645 N N . ALA A 1 91 ? -2.728 -10.398 11.135 1.00 95.88 91 ALA A N 1
ATOM 646 C CA . ALA A 1 91 ? -2.896 -8.972 11.387 1.00 95.88 91 ALA A CA 1
ATOM 647 C C . ALA A 1 91 ? -4.018 -8.662 12.388 1.00 95.88 91 ALA A C 1
ATOM 649 O O . ALA A 1 91 ? -4.012 -7.578 12.965 1.00 95.88 91 ALA A O 1
ATOM 650 N N . ALA A 1 92 ? -4.953 -9.587 12.643 1.00 93.69 92 ALA A N 1
ATOM 651 C CA . ALA A 1 92 ? -6.056 -9.387 13.586 1.00 93.69 92 ALA A CA 1
ATOM 652 C C . ALA A 1 92 ? -5.580 -9.008 15.002 1.00 93.69 92 ALA A C 1
ATOM 654 O O . ALA A 1 92 ? -6.250 -8.231 15.682 1.00 93.69 92 ALA A O 1
ATOM 655 N N . ALA A 1 93 ? -4.393 -9.466 15.419 1.00 91.62 93 ALA A N 1
ATOM 656 C CA . ALA A 1 93 ? -3.780 -9.078 16.693 1.00 91.62 93 ALA A CA 1
ATOM 657 C C . ALA A 1 93 ? -3.512 -7.562 16.798 1.00 91.62 93 ALA A C 1
ATOM 659 O O . ALA A 1 93 ? -3.535 -6.998 17.891 1.00 91.62 93 ALA A O 1
ATOM 660 N N . ALA A 1 94 ? -3.316 -6.883 15.665 1.00 95.56 94 ALA A N 1
ATOM 661 C CA . ALA A 1 94 ? -3.124 -5.440 15.601 1.00 95.56 94 ALA A CA 1
ATOM 662 C C . ALA A 1 94 ? -4.442 -4.638 15.640 1.00 95.56 94 ALA A C 1
ATOM 664 O O . ALA A 1 94 ? -4.390 -3.413 15.697 1.00 95.56 94 ALA A O 1
ATOM 665 N N . PHE A 1 95 ? -5.609 -5.299 15.634 1.00 96.06 95 PHE A N 1
ATOM 666 C CA . PHE A 1 95 ? -6.944 -4.678 15.667 1.00 96.06 95 PHE A CA 1
ATOM 667 C C . PHE A 1 95 ? -7.655 -4.835 17.029 1.00 96.06 95 PHE A C 1
ATOM 669 O O . PHE A 1 95 ? -8.881 -4.793 17.113 1.00 96.06 95 PHE A O 1
ATOM 676 N N . GLY A 1 96 ? -6.888 -5.013 18.112 1.00 92.94 96 GLY A N 1
ATOM 677 C CA . GLY A 1 96 ? -7.397 -5.055 19.489 1.00 92.94 96 GLY A CA 1
ATOM 678 C C . GLY A 1 96 ? -7.865 -3.694 20.035 1.00 92.94 96 GLY A C 1
ATOM 679 O O . GLY A 1 96 ? -8.063 -2.727 19.305 1.00 92.94 96 GLY A O 1
ATOM 680 N N . SER A 1 97 ? -8.039 -3.577 21.353 1.00 94.19 97 SER A N 1
ATOM 681 C CA . SER A 1 97 ? -8.463 -2.316 21.983 1.00 94.19 97 SER A CA 1
ATOM 682 C C . SER A 1 97 ? -7.510 -1.156 21.663 1.00 94.19 97 SER A C 1
ATOM 684 O O . SER A 1 97 ? -6.304 -1.278 21.869 1.00 94.19 97 SER A O 1
ATOM 686 N N . GLY A 1 98 ? -8.048 -0.020 21.208 1.00 94.69 98 GLY A N 1
ATOM 687 C CA . GLY A 1 98 ? -7.255 1.173 20.887 1.00 94.69 98 GLY A CA 1
ATOM 688 C C . GLY A 1 98 ? -6.487 1.096 19.564 1.00 94.69 98 GLY A C 1
ATOM 689 O O . GLY A 1 98 ? -5.630 1.947 19.315 1.00 94.69 98 GLY A O 1
ATOM 690 N N . PHE A 1 99 ? -6.792 0.115 18.703 1.00 96.44 99 PHE A N 1
ATOM 691 C CA . PHE A 1 99 ? -6.102 -0.069 17.424 1.00 96.44 99 PHE A CA 1
ATOM 692 C C . PHE A 1 99 ? -6.123 1.161 16.517 1.00 96.44 99 PHE A C 1
ATOM 694 O O . PHE A 1 99 ? -5.266 1.287 15.648 1.00 96.44 99 PHE A O 1
ATOM 701 N N . GLN A 1 100 ? -7.085 2.072 16.700 1.00 96.75 100 GLN A N 1
ATOM 702 C CA . GLN A 1 100 ? -7.224 3.266 15.868 1.00 96.75 100 GLN A CA 1
ATOM 703 C C . GLN A 1 100 ? -5.973 4.145 15.916 1.00 96.75 100 GLN A C 1
ATOM 705 O O . GLN A 1 100 ? -5.740 4.889 14.974 1.00 96.75 100 GLN A O 1
ATOM 710 N N . ASN A 1 101 ? -5.165 4.034 16.975 1.00 96.56 101 ASN A N 1
ATOM 711 C CA . ASN A 1 101 ? -3.918 4.777 17.143 1.00 96.56 101 ASN A CA 1
ATOM 712 C C . ASN A 1 101 ? -2.695 4.051 16.559 1.00 96.56 101 ASN A C 1
ATOM 714 O O . ASN A 1 101 ? -1.622 4.647 16.472 1.00 96.56 101 ASN A O 1
ATOM 718 N N . ASN A 1 102 ? -2.828 2.778 16.176 1.00 97.00 102 ASN A N 1
ATOM 719 C CA . ASN A 1 102 ? -1.746 2.035 15.537 1.00 97.00 102 ASN A CA 1
ATOM 720 C C . ASN A 1 102 ? -1.439 2.659 14.178 1.00 97.00 102 ASN A C 1
ATOM 722 O O . ASN A 1 102 ? -2.349 3.082 13.467 1.00 97.00 102 ASN A O 1
ATOM 726 N N . VAL A 1 103 ? -0.166 2.706 13.808 1.00 95.44 103 VAL A N 1
ATOM 727 C CA . VAL A 1 103 ? 0.306 3.344 12.576 1.00 95.44 103 VAL A CA 1
ATOM 728 C C . VAL A 1 103 ? 0.719 2.308 11.549 1.00 95.44 103 VAL A C 1
ATOM 730 O O . VAL A 1 103 ? 1.217 1.235 11.894 1.00 95.44 103 VAL A O 1
ATOM 733 N N . VAL A 1 104 ? 0.529 2.642 10.276 1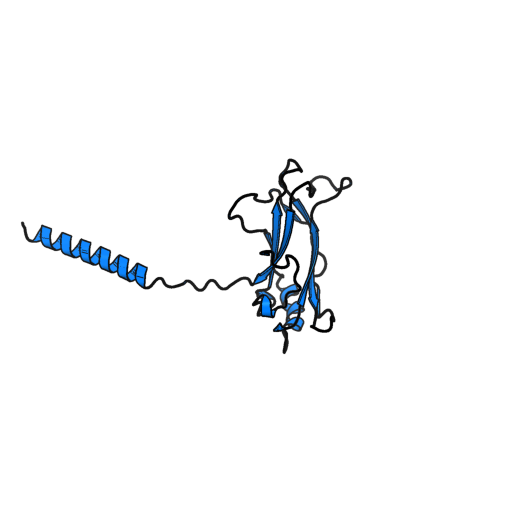.00 94.00 104 VAL A N 1
ATOM 734 C CA . VAL A 1 104 ? 0.943 1.783 9.165 1.00 94.00 104 VAL A CA 1
ATOM 735 C C . VAL A 1 104 ? 2.250 2.302 8.582 1.00 94.00 104 VAL A C 1
ATOM 737 O O . VAL A 1 104 ? 2.364 3.479 8.246 1.00 94.00 104 VAL A O 1
ATOM 740 N N . GLY A 1 105 ? 3.232 1.415 8.457 1.00 92.44 105 GLY A N 1
ATOM 741 C CA . GLY A 1 105 ? 4.468 1.669 7.726 1.00 92.44 105 GLY A CA 1
ATOM 742 C C . GLY A 1 105 ? 4.537 0.815 6.469 1.00 92.44 105 GLY A C 1
ATOM 743 O O . GLY A 1 105 ? 4.089 -0.332 6.466 1.00 92.44 105 GLY A O 1
ATOM 744 N N . LEU A 1 106 ? 5.119 1.376 5.412 1.00 91.69 106 LEU A N 1
ATOM 745 C CA . LEU A 1 106 ? 5.344 0.695 4.144 1.00 91.69 106 LEU A CA 1
ATOM 746 C C . LEU A 1 106 ? 6.829 0.740 3.796 1.00 91.69 106 LEU A C 1
ATOM 748 O O . LEU A 1 106 ? 7.479 1.775 3.927 1.00 91.69 106 LEU A O 1
ATOM 752 N N . SER A 1 107 ? 7.345 -0.384 3.319 1.00 91.62 107 SER A N 1
ATOM 753 C CA . SER A 1 107 ? 8.640 -0.485 2.660 1.00 91.62 107 SER A CA 1
ATOM 754 C C . SER A 1 107 ? 8.425 -1.175 1.324 1.00 91.62 107 SER A C 1
ATOM 756 O O . SER A 1 107 ? 7.833 -2.249 1.273 1.00 91.62 107 SER A O 1
ATOM 758 N N . ALA A 1 108 ? 8.871 -0.556 0.239 1.00 92.31 108 ALA A N 1
ATOM 759 C CA . ALA A 1 108 ? 8.690 -1.089 -1.100 1.00 92.31 108 ALA A CA 1
ATOM 760 C C . ALA A 1 108 ? 9.930 -0.839 -1.954 1.00 92.31 108 ALA A C 1
ATOM 762 O O . ALA A 1 108 ? 10.711 0.077 -1.692 1.00 92.31 108 ALA A O 1
ATOM 763 N N . THR A 1 109 ? 10.105 -1.662 -2.981 1.00 91.44 109 THR A N 1
ATOM 764 C CA . THR A 1 109 ? 11.142 -1.480 -3.996 1.00 91.44 109 THR A CA 1
ATOM 765 C C . THR A 1 109 ? 10.496 -1.656 -5.356 1.00 91.44 109 THR A C 1
ATOM 767 O O . THR A 1 109 ? 10.079 -2.761 -5.706 1.00 91.44 109 THR A O 1
ATOM 770 N N . ALA A 1 110 ? 10.371 -0.542 -6.073 1.00 91.06 110 ALA A N 1
ATOM 771 C CA . ALA A 1 110 ? 9.837 -0.475 -7.421 1.00 91.06 110 ALA A CA 1
ATOM 772 C C . ALA A 1 110 ? 10.961 -0.147 -8.407 1.00 91.06 110 ALA A C 1
ATOM 774 O O . ALA A 1 110 ? 11.903 0.575 -8.080 1.00 91.06 110 ALA A O 1
ATOM 775 N N . GLY A 1 111 ? 10.845 -0.698 -9.607 1.00 88.50 111 GLY A N 1
ATOM 776 C CA . GLY A 1 111 ? 11.899 -0.703 -10.598 1.00 88.50 111 GLY A CA 1
ATOM 777 C C . GLY A 1 111 ? 13.028 -1.669 -10.251 1.00 88.50 111 GLY A C 1
ATOM 778 O O . GLY A 1 111 ? 13.199 -2.139 -9.126 1.00 88.50 111 GLY A O 1
ATOM 779 N N . CYS A 1 112 ? 13.842 -1.946 -11.253 1.00 82.62 112 CYS A N 1
ATOM 780 C CA . CYS A 1 112 ? 15.091 -2.662 -11.092 1.00 82.62 112 CYS A CA 1
ATOM 781 C C . CYS A 1 112 ? 16.244 -1.886 -11.721 1.00 82.62 112 CYS A C 1
ATOM 783 O O . CYS A 1 112 ? 16.055 -1.083 -12.632 1.00 82.62 112 CYS A O 1
ATOM 785 N N . GLY A 1 113 ? 17.443 -2.089 -11.172 1.00 71.69 113 GLY A N 1
ATOM 786 C CA . GLY A 1 113 ? 18.658 -1.440 -11.657 1.00 71.69 113 GLY A CA 1
ATOM 787 C C . GLY A 1 113 ? 19.214 -2.096 -12.922 1.00 71.69 113 GLY A C 1
ATOM 788 O O . GLY A 1 113 ? 18.743 -3.140 -13.359 1.00 71.69 113 GLY A O 1
ATOM 789 N N . ALA A 1 114 ? 20.292 -1.532 -13.468 1.00 63.84 114 ALA A N 1
ATOM 790 C CA . ALA A 1 114 ? 20.912 -1.988 -14.719 1.00 63.84 114 ALA A CA 1
ATOM 791 C C . ALA A 1 114 ? 21.393 -3.461 -14.729 1.00 63.84 114 ALA A C 1
ATOM 793 O O . ALA A 1 114 ? 21.670 -4.001 -15.794 1.00 63.84 114 ALA A O 1
ATOM 794 N N . ALA A 1 115 ? 21.493 -4.116 -13.566 1.00 68.88 115 ALA A N 1
ATOM 795 C CA . ALA A 1 115 ? 21.881 -5.524 -13.418 1.00 68.88 115 ALA A CA 1
ATOM 796 C C . ALA A 1 115 ? 20.680 -6.483 -13.237 1.00 68.88 115 ALA A C 1
ATOM 798 O O . ALA A 1 115 ? 20.837 -7.574 -12.687 1.00 68.88 115 ALA A O 1
ATOM 799 N N . ALA A 1 116 ? 19.470 -6.069 -13.623 1.00 71.44 116 ALA A N 1
ATOM 800 C CA . ALA A 1 116 ? 18.257 -6.853 -13.418 1.00 71.44 116 ALA A CA 1
ATOM 801 C C . ALA A 1 116 ? 18.170 -8.104 -14.320 1.00 71.44 116 ALA A C 1
ATOM 803 O O . ALA A 1 116 ? 18.700 -8.103 -15.433 1.00 71.44 116 ALA A O 1
ATOM 804 N N . PRO A 1 117 ? 17.455 -9.160 -13.883 1.00 73.44 117 PRO A N 1
ATOM 805 C CA . PRO A 1 117 ? 17.108 -10.292 -14.737 1.00 73.44 117 PRO A CA 1
ATOM 806 C C . PRO A 1 117 ? 16.306 -9.860 -15.974 1.00 73.44 117 PRO A C 1
ATOM 808 O O . PRO A 1 117 ? 15.568 -8.873 -15.937 1.00 73.44 117 PRO A O 1
ATOM 811 N N . ALA A 1 118 ? 16.401 -10.641 -17.053 1.00 78.56 118 ALA A N 1
ATOM 812 C CA . ALA A 1 118 ? 15.609 -10.417 -18.260 1.00 78.56 118 ALA A CA 1
ATOM 813 C C . ALA A 1 118 ? 14.100 -10.377 -17.944 1.00 78.56 118 ALA A C 1
ATOM 815 O O . ALA A 1 118 ? 13.596 -11.215 -17.196 1.00 78.56 118 ALA A O 1
ATOM 816 N N . GLY A 1 119 ? 13.387 -9.407 -18.527 1.00 80.50 119 GLY A N 1
ATOM 817 C CA . GLY A 1 119 ? 11.947 -9.205 -18.318 1.00 80.50 119 GLY A CA 1
ATOM 818 C C . GLY A 1 119 ? 11.583 -8.330 -17.115 1.00 80.50 119 GLY A C 1
ATOM 819 O O . GLY A 1 119 ? 10.401 -8.200 -16.807 1.00 80.50 119 GLY A O 1
ATOM 820 N N . CYS A 1 120 ? 12.570 -7.742 -16.435 1.00 87.31 120 CYS A N 1
ATOM 821 C CA . CYS A 1 120 ? 12.341 -6.750 -15.396 1.00 87.31 120 CYS A CA 1
ATOM 822 C C . CYS A 1 120 ? 12.243 -5.328 -15.974 1.00 87.31 120 CYS A C 1
ATOM 824 O O . CYS A 1 120 ? 13.042 -4.945 -16.826 1.00 87.31 120 CYS A O 1
ATOM 826 N N . PHE A 1 121 ? 11.295 -4.543 -15.466 1.00 89.44 121 PHE A N 1
ATOM 827 C CA . PHE A 1 121 ? 11.043 -3.162 -15.880 1.00 89.44 121 PHE A CA 1
ATOM 828 C C . PHE A 1 121 ? 11.621 -2.168 -14.863 1.00 89.44 121 PHE A C 1
ATOM 830 O O . PHE A 1 121 ? 11.314 -2.240 -13.667 1.00 89.44 121 PHE A O 1
ATOM 837 N N . GLY A 1 122 ? 12.457 -1.242 -15.338 1.00 87.94 122 GLY A N 1
ATOM 838 C CA . GLY A 1 122 ? 13.099 -0.204 -14.525 1.00 87.94 122 GLY A CA 1
ATOM 839 C C . GLY A 1 122 ? 12.162 0.951 -14.160 1.00 87.94 122 GLY A C 1
ATOM 840 O O . GLY A 1 122 ? 11.204 1.209 -14.881 1.00 87.94 122 GLY A O 1
ATOM 841 N N . ALA A 1 123 ? 12.479 1.662 -13.074 1.00 86.81 123 ALA A N 1
ATOM 842 C CA . ALA A 1 123 ? 11.856 2.940 -12.715 1.00 86.81 123 ALA A CA 1
ATOM 843 C C . ALA A 1 123 ? 12.714 4.080 -13.295 1.00 86.81 123 ALA A C 1
ATOM 845 O O . ALA A 1 123 ? 13.787 4.388 -12.774 1.00 86.81 123 ALA A O 1
ATOM 846 N N . THR A 1 124 ? 12.317 4.623 -14.443 1.00 84.62 124 THR A N 1
ATOM 847 C CA . THR A 1 124 ? 13.095 5.534 -15.290 1.00 84.62 124 THR A CA 1
ATOM 848 C C . THR A 1 124 ? 12.269 6.771 -15.656 1.00 84.62 124 THR A C 1
ATOM 850 O O . THR A 1 124 ? 11.831 6.961 -16.784 1.00 84.62 124 THR A O 1
ATOM 853 N N . GLY A 1 125 ? 12.148 7.708 -14.716 1.00 77.12 125 GLY A N 1
ATOM 854 C CA . GLY A 1 125 ? 11.773 9.090 -15.039 1.00 77.12 125 GLY A CA 1
ATOM 855 C C . GLY A 1 125 ? 10.309 9.468 -14.827 1.00 77.12 125 GLY A C 1
ATOM 856 O O . GLY A 1 125 ? 9.905 10.534 -15.293 1.00 77.12 125 GLY A O 1
ATOM 857 N N . GLY A 1 126 ? 9.527 8.661 -14.110 1.00 81.44 126 GLY A N 1
ATOM 858 C CA . GLY A 1 126 ? 8.249 9.105 -13.557 1.00 81.44 126 GLY A CA 1
ATOM 859 C C . GLY A 1 126 ? 8.180 8.969 -12.036 1.00 81.44 126 GLY A C 1
ATOM 860 O O . GLY A 1 126 ? 9.210 8.875 -11.374 1.00 81.44 126 GLY A O 1
ATOM 861 N N . PHE A 1 127 ? 6.972 9.097 -11.480 1.00 84.19 127 PHE A N 1
ATOM 862 C CA . PHE A 1 127 ? 6.747 9.078 -10.034 1.00 84.19 127 PHE A CA 1
ATOM 863 C C . PHE A 1 127 ? 6.054 7.793 -9.602 1.00 84.19 127 PHE A C 1
ATOM 865 O O . PHE A 1 127 ? 5.055 7.377 -10.192 1.00 84.19 127 PHE A O 1
ATOM 872 N N . GLU A 1 128 ? 6.516 7.252 -8.483 1.00 87.12 128 GLU A N 1
ATOM 873 C CA . GLU A 1 128 ? 5.910 6.136 -7.779 1.00 87.12 128 GLU A CA 1
ATOM 874 C C . GLU A 1 128 ? 5.354 6.615 -6.442 1.00 87.12 128 GLU A C 1
ATOM 876 O O . GLU A 1 128 ? 6.048 7.207 -5.614 1.00 87.12 128 GLU A O 1
ATOM 881 N N . THR A 1 129 ? 4.079 6.338 -6.202 1.00 87.88 129 THR A N 1
ATOM 882 C CA . THR A 1 129 ? 3.408 6.690 -4.955 1.00 87.88 129 THR A CA 1
ATOM 883 C C . THR A 1 129 ? 2.765 5.461 -4.342 1.00 87.88 129 THR A C 1
ATOM 885 O O . THR A 1 129 ? 2.145 4.642 -5.021 1.00 87.88 129 THR A O 1
ATOM 888 N N . PHE A 1 130 ? 2.915 5.346 -3.026 1.00 88.88 130 PHE A N 1
ATOM 889 C CA . PHE A 1 130 ? 2.277 4.316 -2.224 1.00 88.88 130 PHE A CA 1
ATOM 890 C C . PHE A 1 130 ? 1.418 4.988 -1.171 1.00 88.88 130 PHE A C 1
ATOM 892 O O . PHE A 1 130 ? 1.879 5.882 -0.460 1.00 88.88 130 PHE A O 1
ATOM 899 N N . PHE A 1 131 ? 0.184 4.529 -1.035 1.00 88.06 131 PHE A N 1
ATOM 900 C CA . PHE A 1 131 ? -0.675 4.958 0.054 1.00 88.06 131 PHE A CA 1
ATOM 901 C C . PHE A 1 131 ? -1.530 3.807 0.555 1.00 88.06 131 PHE A C 1
ATOM 903 O O . PHE A 1 131 ? -1.821 2.844 -0.153 1.00 88.06 131 PHE A O 1
ATOM 910 N N . VAL A 1 132 ? -1.913 3.910 1.820 1.00 90.31 132 VAL A N 1
ATOM 911 C CA . VAL A 1 132 ? -2.799 2.947 2.461 1.00 90.31 132 VAL A CA 1
ATOM 912 C C . VAL A 1 132 ? -4.225 3.455 2.318 1.00 90.31 132 VAL A C 1
ATOM 914 O O . VAL A 1 132 ? -4.483 4.646 2.482 1.00 90.31 132 VAL A O 1
ATOM 917 N N . ALA A 1 133 ? -5.145 2.553 2.013 1.00 89.75 133 ALA A N 1
ATOM 918 C CA . ALA A 1 133 ? -6.560 2.839 1.872 1.00 89.75 133 ALA A CA 1
ATOM 919 C C . ALA A 1 133 ? -7.403 1.784 2.597 1.00 89.75 133 ALA A C 1
ATOM 921 O O . ALA A 1 133 ? -6.928 0.710 2.973 1.00 89.75 133 ALA A O 1
ATOM 922 N N . ASN A 1 134 ? -8.681 2.099 2.768 1.00 90.56 134 ASN A N 1
ATOM 923 C CA . ASN A 1 134 ? -9.726 1.145 3.109 1.00 90.56 134 ASN A CA 1
ATOM 924 C C . ASN A 1 134 ? -10.390 0.667 1.801 1.00 90.56 134 ASN A C 1
ATOM 926 O O . ASN A 1 134 ? -10.571 1.458 0.876 1.00 90.56 134 ASN A O 1
ATOM 930 N N . SER A 1 135 ? -10.785 -0.604 1.726 1.00 83.69 135 SER A N 1
ATOM 931 C CA . SER A 1 135 ? -11.660 -1.175 0.692 1.00 83.69 135 SER A CA 1
ATOM 932 C C . SER A 1 135 ? -13.096 -0.609 0.694 1.00 83.69 135 SER A C 1
ATOM 934 O O . SER A 1 135 ? -14.037 -1.398 0.652 1.00 83.69 135 SER A O 1
ATOM 936 N N . GLY A 1 136 ? -13.263 0.715 0.801 1.00 68.38 136 GLY A N 1
ATOM 937 C CA . GLY A 1 136 ? -14.490 1.410 1.196 1.00 68.38 136 GLY A CA 1
ATOM 938 C C . GLY A 1 136 ? -15.783 0.713 0.776 1.00 68.38 136 GLY A C 1
ATOM 939 O O . GLY A 1 136 ? -15.985 0.392 -0.394 1.00 68.38 136 GLY A O 1
ATOM 940 N N . THR A 1 137 ? -16.685 0.491 1.731 1.00 52.81 137 THR A N 1
ATOM 941 C CA . THR A 1 137 ? -18.052 0.078 1.419 1.00 52.81 137 THR A CA 1
ATOM 942 C C . THR A 1 137 ? -18.728 1.223 0.677 1.00 52.81 137 THR A C 1
ATOM 944 O O . THR A 1 137 ? -19.194 2.179 1.299 1.00 52.81 137 THR A O 1
ATOM 947 N N . VAL A 1 138 ? -18.775 1.148 -0.653 1.00 54.06 138 VAL A N 1
ATOM 948 C CA . VAL A 1 138 ? -19.690 1.970 -1.444 1.00 54.06 138 VAL A CA 1
ATOM 949 C C . VAL A 1 138 ? -21.087 1.469 -1.108 1.00 54.06 138 VAL A C 1
ATOM 951 O O . VAL A 1 138 ? -21.567 0.483 -1.663 1.00 54.06 138 VAL A O 1
ATOM 954 N N . VAL A 1 139 ? -21.725 2.104 -0.128 1.00 53.75 139 VAL A N 1
ATOM 955 C CA . VAL A 1 139 ? -23.163 1.947 0.048 1.00 53.75 139 VAL A CA 1
ATOM 956 C C . VAL A 1 139 ? -23.765 2.562 -1.202 1.00 53.75 139 VAL A C 1
ATOM 958 O O . VAL A 1 139 ? -23.533 3.742 -1.469 1.00 53.75 139 VAL A O 1
ATOM 961 N N . ALA A 1 140 ? -24.465 1.757 -2.003 1.00 49.66 140 ALA A N 1
ATOM 962 C CA . ALA A 1 140 ? -25.235 2.284 -3.116 1.00 49.66 140 ALA A CA 1
ATOM 963 C C . ALA A 1 140 ? -26.123 3.385 -2.543 1.00 49.66 140 ALA A C 1
ATOM 965 O O . ALA A 1 140 ? -26.980 3.096 -1.710 1.00 49.66 140 ALA A O 1
ATOM 966 N N . VAL A 1 141 ? -25.864 4.636 -2.920 1.00 63.09 141 VAL A N 1
ATOM 967 C CA . VAL A 1 141 ? -26.769 5.735 -2.610 1.00 63.09 141 VAL A CA 1
ATOM 968 C C . VAL A 1 141 ? -28.026 5.402 -3.398 1.00 63.09 141 VAL A C 1
ATOM 970 O O . VAL A 1 141 ? -27.969 5.412 -4.630 1.00 63.09 141 VAL A O 1
ATOM 973 N N . PRO A 1 142 ? -29.145 5.024 -2.750 1.00 58.03 142 PRO A N 1
ATOM 974 C CA . PRO A 1 142 ? -30.397 4.960 -3.475 1.00 58.03 142 PRO A CA 1
ATOM 975 C C . PRO A 1 142 ? -30.595 6.378 -3.996 1.00 58.03 142 PRO A C 1
ATOM 977 O O . PRO A 1 142 ? -30.486 7.313 -3.209 1.00 58.03 142 PRO A O 1
ATOM 980 N N . GLU A 1 143 ? -30.791 6.568 -5.295 1.00 67.06 143 GLU A N 1
ATOM 981 C CA . GLU A 1 143 ? -31.210 7.863 -5.826 1.00 67.06 143 GLU A CA 1
ATOM 982 C C . GLU A 1 143 ? -32.742 7.904 -5.726 1.00 67.06 143 GLU A C 1
ATOM 984 O O . GLU A 1 143 ? -33.418 7.506 -6.681 1.00 67.06 143 GLU A O 1
ATOM 989 N N . PRO A 1 144 ? -33.348 8.316 -4.588 1.00 67.94 144 PRO A N 1
ATOM 990 C CA . PRO A 1 144 ? -34.802 8.388 -4.475 1.00 67.94 144 PRO A CA 1
ATOM 991 C C . PRO A 1 144 ? -35.394 9.298 -5.557 1.00 67.94 144 PRO A C 1
ATOM 993 O O . PRO A 1 144 ? -36.507 9.065 -6.025 1.00 67.94 144 PRO A O 1
ATOM 996 N N . GLU A 1 145 ? -34.626 10.295 -6.003 1.00 69.12 145 GLU A N 1
ATOM 997 C CA . GLU A 1 145 ? -35.050 11.246 -7.023 1.00 69.12 145 GLU A CA 1
ATOM 998 C C . GLU A 1 145 ? -35.053 10.659 -8.436 1.00 69.12 145 GLU A C 1
ATOM 1000 O O . GLU A 1 145 ? -35.945 10.992 -9.206 1.00 69.12 145 GLU A O 1
ATOM 1005 N N . SER A 1 146 ? -34.159 9.729 -8.784 1.00 77.06 146 SER A N 1
ATOM 1006 C CA . SER A 1 146 ? -34.156 9.114 -10.122 1.00 77.06 146 SER A CA 1
ATOM 1007 C C . SER A 1 146 ? -35.382 8.234 -10.350 1.00 77.06 146 SER A C 1
ATOM 1009 O O . SER A 1 146 ? -35.963 8.250 -11.436 1.00 77.06 146 SER A O 1
ATOM 1011 N N . TYR A 1 147 ? -35.864 7.543 -9.312 1.00 80.38 147 TYR A N 1
ATOM 1012 C CA . TYR A 1 147 ? -37.152 6.849 -9.377 1.00 80.38 147 TYR A CA 1
ATOM 1013 C C . TYR A 1 147 ? -38.323 7.827 -9.442 1.00 80.38 147 TYR A C 1
ATOM 1015 O O . TYR A 1 147 ? -39.259 7.600 -10.206 1.00 80.38 147 TYR A O 1
ATOM 1023 N N . ALA A 1 148 ? -38.269 8.933 -8.694 1.00 83.12 148 ALA A N 1
ATOM 1024 C CA . ALA A 1 148 ? -39.295 9.968 -8.759 1.00 83.12 148 ALA A CA 1
ATOM 1025 C C . ALA A 1 148 ? -39.360 10.627 -10.149 1.00 83.12 148 ALA A C 1
ATOM 1027 O O . ALA A 1 148 ? -40.451 10.809 -10.682 1.00 83.12 148 ALA A O 1
ATOM 1028 N N . LEU A 1 149 ? -38.217 10.918 -10.775 1.00 86.81 149 LEU A N 1
ATOM 1029 C CA . LEU A 1 149 ? -38.126 11.484 -12.122 1.00 86.81 149 LEU A CA 1
ATOM 1030 C C . LEU A 1 149 ? -38.525 10.476 -13.201 1.00 86.81 149 LEU A C 1
ATOM 1032 O O . LEU A 1 149 ? -39.222 10.846 -14.145 1.00 86.81 149 LEU A O 1
ATOM 1036 N N . LEU A 1 150 ? -38.164 9.200 -13.047 1.00 89.81 150 LEU A N 1
ATOM 1037 C CA . LEU A 1 150 ? -38.629 8.128 -13.926 1.00 89.81 150 LEU A CA 1
ATOM 1038 C C . LEU A 1 150 ? -40.155 7.985 -13.860 1.00 89.81 150 LEU A C 1
ATOM 1040 O O . LEU A 1 150 ? -40.819 7.939 -14.895 1.00 89.81 150 LEU A O 1
ATOM 1044 N N . LEU A 1 151 ? -40.724 7.957 -12.652 1.00 89.19 151 LEU A N 1
ATOM 1045 C CA . LEU A 1 151 ? -42.170 7.872 -12.445 1.00 89.19 151 LEU A CA 1
ATOM 1046 C C . LEU A 1 151 ? -42.894 9.126 -12.938 1.00 89.19 151 LEU A C 1
ATOM 1048 O O . LEU A 1 151 ? -43.943 9.010 -13.568 1.00 89.19 151 LEU A O 1
ATOM 1052 N N . ALA A 1 152 ? -42.332 10.313 -12.714 1.00 91.12 152 ALA A N 1
ATOM 1053 C CA . ALA A 1 152 ? -42.865 11.558 -13.253 1.00 91.12 152 ALA A CA 1
ATOM 1054 C C . ALA A 1 152 ? -42.855 11.542 -14.790 1.00 91.12 152 ALA A C 1
ATOM 1056 O O . ALA A 1 152 ? -43.870 11.854 -15.413 1.00 91.12 152 ALA A O 1
ATOM 1057 N N . GLY A 1 153 ? -41.756 11.102 -15.410 1.00 92.31 153 GLY A N 1
ATOM 1058 C CA . GLY A 1 153 ? -41.643 10.953 -16.861 1.00 92.31 153 GLY A CA 1
ATOM 1059 C C . GLY A 1 153 ? -42.666 9.969 -17.434 1.00 92.31 153 GLY A C 1
ATOM 1060 O O . GLY A 1 153 ? -43.384 10.297 -18.379 1.00 92.31 153 GLY A O 1
ATOM 1061 N N . LEU A 1 154 ? -42.807 8.792 -16.820 1.00 93.88 154 LEU A N 1
ATOM 1062 C CA . LEU A 1 154 ? -43.810 7.795 -17.208 1.00 93.88 154 LEU A CA 1
ATOM 1063 C C . LEU A 1 154 ? -45.244 8.304 -17.002 1.00 93.88 154 LEU A C 1
ATOM 1065 O O . LEU A 1 154 ? -46.110 8.050 -17.839 1.00 93.88 154 LEU A O 1
ATOM 1069 N N . GLY A 1 155 ? -45.493 9.067 -15.936 1.00 93.81 155 GLY A N 1
ATOM 1070 C CA . GLY A 1 155 ? -46.779 9.713 -15.678 1.00 93.81 155 GLY A CA 1
ATOM 1071 C C . GLY A 1 155 ? -47.155 10.721 -16.765 1.00 93.81 155 GLY A C 1
ATOM 1072 O O . GLY A 1 155 ? -48.284 10.705 -17.258 1.00 93.81 155 GLY A O 1
ATOM 1073 N N . VAL A 1 156 ? -46.199 11.545 -17.205 1.00 95.44 156 VAL A N 1
ATOM 1074 C CA . VAL A 1 156 ? -46.390 12.493 -18.314 1.00 95.44 156 VAL A CA 1
ATOM 1075 C C . VAL A 1 156 ? -46.686 11.749 -19.619 1.00 95.44 156 VAL A C 1
ATOM 1077 O O . VAL A 1 156 ? -47.665 12.071 -20.295 1.00 95.44 156 VAL A O 1
ATOM 1080 N N . VAL A 1 157 ? -45.904 10.719 -19.957 1.00 93.56 157 VAL A N 1
ATOM 1081 C CA . VAL A 1 157 ? -46.104 9.917 -21.178 1.00 93.56 157 VAL A CA 1
ATOM 1082 C C . VAL A 1 157 ? -47.463 9.212 -21.170 1.00 93.56 157 VAL A C 1
ATOM 1084 O O . VAL A 1 157 ? -48.204 9.294 -22.152 1.00 93.56 157 VAL A O 1
ATOM 1087 N N . GLY A 1 158 ? -47.836 8.577 -20.055 1.00 93.06 158 GLY A N 1
ATOM 1088 C CA . GLY A 1 158 ? -49.135 7.920 -19.897 1.00 93.06 158 GLY A CA 1
ATOM 1089 C C . GLY A 1 158 ? -50.309 8.898 -20.013 1.00 93.06 158 GLY A C 1
ATOM 1090 O O . GLY A 1 158 ? -51.300 8.613 -20.689 1.00 93.06 158 GLY A O 1
ATOM 1091 N N . PHE A 1 159 ? -50.183 10.094 -19.431 1.00 94.31 159 PHE A N 1
ATOM 1092 C CA . PHE A 1 159 ? -51.190 11.148 -19.555 1.00 94.31 159 PHE A CA 1
ATOM 1093 C C . PHE A 1 159 ? -51.332 11.655 -20.999 1.00 94.31 159 PHE A C 1
ATOM 1095 O O . PHE A 1 159 ? -52.451 11.826 -21.495 1.00 94.31 159 PHE A O 1
ATOM 1102 N N . MET A 1 160 ? -50.216 11.852 -21.708 1.00 93.88 160 MET A N 1
ATOM 1103 C CA . MET A 1 160 ? -50.225 12.253 -23.119 1.00 93.88 160 MET A CA 1
ATOM 1104 C C . MET A 1 160 ? -50.848 11.177 -24.016 1.00 93.88 160 MET A C 1
ATOM 1106 O O . MET A 1 160 ? -51.651 11.513 -24.889 1.00 93.88 160 MET A O 1
ATOM 1110 N N . ALA A 1 161 ? -50.544 9.897 -23.780 1.00 91.62 161 ALA A N 1
ATOM 1111 C CA . ALA A 1 161 ? -51.141 8.778 -24.510 1.00 91.62 161 ALA A CA 1
ATOM 1112 C C . ALA A 1 161 ? -52.669 8.736 -24.333 1.00 91.62 161 ALA A C 1
ATOM 1114 O O . ALA A 1 161 ? -53.406 8.648 -25.318 1.00 91.62 161 ALA A O 1
ATOM 1115 N N . ARG A 1 162 ? -53.164 8.922 -23.099 1.00 88.25 162 ARG A N 1
ATOM 1116 C CA . ARG A 1 162 ? -54.606 8.980 -22.814 1.00 88.25 162 ARG A CA 1
ATOM 1117 C C . ARG A 1 162 ? -55.306 10.099 -23.587 1.00 88.25 162 ARG A C 1
ATOM 1119 O O . ARG A 1 162 ? -56.341 9.856 -24.199 1.00 88.25 162 ARG A O 1
ATOM 1126 N N . ARG A 1 163 ? -54.729 11.306 -23.630 1.00 89.56 163 ARG A N 1
ATOM 1127 C C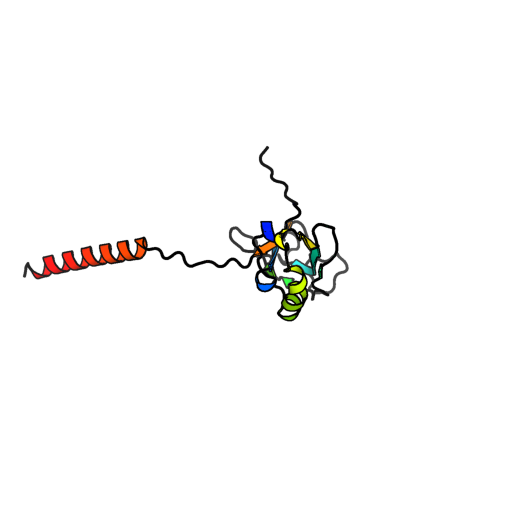A . ARG A 1 163 ? -55.319 12.448 -24.360 1.00 89.56 163 ARG A CA 1
ATOM 1128 C C . ARG A 1 163 ? -55.422 12.226 -25.868 1.00 89.56 163 ARG A C 1
ATOM 1130 O O . ARG A 1 163 ? -56.292 12.828 -26.492 1.00 89.56 163 ARG A O 1
ATOM 1137 N N . ARG A 1 164 ? -54.543 11.406 -26.453 1.00 84.88 164 ARG A N 1
ATOM 1138 C CA . ARG A 1 164 ? -54.604 11.060 -27.882 1.00 84.88 164 ARG A CA 1
ATOM 1139 C C . ARG A 1 164 ? -55.724 10.060 -28.158 1.00 84.88 164 ARG A C 1
ATOM 1141 O O . ARG A 1 164 ? -56.473 10.278 -29.095 1.00 84.88 164 ARG A O 1
ATOM 1148 N N . SER A 1 165 ? -55.903 9.065 -27.288 1.00 77.38 165 SER A N 1
ATOM 1149 C CA . SER A 1 165 ? -56.978 8.067 -27.426 1.00 77.38 165 SER A CA 1
ATOM 1150 C C . SER A 1 165 ? -58.398 8.623 -27.262 1.00 77.38 165 SER A C 1
ATOM 1152 O O . SER A 1 165 ? -59.342 8.017 -27.733 1.00 77.38 165 SER A O 1
ATOM 1154 N N . SER A 1 166 ? -58.575 9.770 -26.593 1.00 70.38 166 SER A N 1
ATOM 1155 C CA . SER A 1 166 ? -59.897 10.400 -26.402 1.00 70.38 166 SER A CA 1
ATOM 1156 C C . SER A 1 166 ? -60.284 11.385 -27.516 1.00 70.38 166 SER A C 1
ATOM 1158 O O . SER A 1 166 ? -61.243 12.137 -27.355 1.00 70.38 166 SER A O 1
ATOM 1160 N N . ARG A 1 167 ? -59.488 11.468 -28.589 1.00 63.03 167 ARG A N 1
ATOM 1161 C CA . ARG A 1 167 ? -59.719 12.341 -29.754 1.00 63.03 167 ARG A CA 1
ATOM 1162 C C . ARG A 1 167 ? -60.067 11.561 -31.029 1.00 63.03 167 ARG A C 1
ATOM 1164 O O . ARG A 1 167 ? -60.156 12.177 -32.088 1.00 63.03 167 ARG A O 1
ATOM 1171 N N . GLU A 1 168 ? -60.263 10.255 -30.901 1.00 52.31 168 GLU A N 1
ATOM 1172 C CA . GLU A 1 168 ? -60.873 9.357 -31.888 1.00 52.31 168 GLU A CA 1
ATOM 1173 C C . GLU A 1 168 ? -62.245 8.923 -31.362 1.00 52.31 168 GLU A C 1
ATOM 1175 O O . GLU A 1 168 ? -63.174 8.810 -32.190 1.00 52.31 168 GLU A O 1
#

Radius of gyration: 24.39 Å; chains: 1; bounding box: 83×44×54 Å

pLDDT: mean 84.84, std 12.7, range [39.94, 97.0]

Foldseek 3Di:
DPDDPPDDWAACLNQVNQALQFKKKFKQWAADFQVQQKKKWLFKKKFKAALVGHTQAILPGDDIDIGSHSPDDPPDTGDMDGRDPVRRVSCRSCNDPPSRSITMDMDIDMADDPPDDPPHGGRGDIDIDMDMHTNDDPPPPPPPVVVVVVVVVVVVVVVVVVVVVVVD

Sequence (168 aa):
MTGASQTQTRTLGDLGVTSASNLRVVFNAVEPGNGDAGITLSNLVLNIYSPTGTVLFTTGPFTTMNFVSTETGTGNSGFVFALDASQQAAAAAAFGSGFQNNVVGLSATAGCGAAAPAGCFGATGGFETFFVANSGTVVAVPEPESYALLLAGLGVVGFMARRRSSRE